Protein AF-A0A7Z2Q1T0-F1 (afdb_monomer)

Foldseek 3Di:
DDDDDPDPPPPPDDDDPQLCVLCVVVCVVFPVVCVVPRVSSLVRCVVCLVVGDPSNNVSNVVVPD

Sequence (65 aa):
MSLAAGSLAQAQSGPTAQEQMACRSDAGKFCAEHIGKPPQMNACLKANKANLSEACRKVVESRGG

pLDDT: mean 87.62, std 16.04, range [49.16, 98.5]

Secondary structure (DSSP, 8-state):
----------------HHHHHHHHHHHHHH-GGGTT-HHHHHHHHHHTTTTS-HHHHHHHHHTT-

Solvent-accessible surface area (backbone atoms only — not comparable to full-atom values): 4050 Å² total; per-residue (Å²): 138,88,78,81,85,77,79,77,77,75,77,78,71,75,80,49,73,67,51,49,56,49,28,45,66,49,38,58,74,77,31,54,93,28,69,97,34,67,73,56,32,51,52,45,50,44,75,40,42,90,78,41,52,72,63,26,34,52,49,41,49,78,71,71,83

Mean predicted aligned error: 7.52 Å

Structure (mmCIF, N/CA/C/O backbone):
data_AF-A0A7Z2Q1T0-F1
#
_entry.id   AF-A0A7Z2Q1T0-F1
#
loop_
_atom_site.group_PDB
_atom_site.id
_atom_site.type_symbol
_atom_site.label_atom_id
_atom_site.label_alt_id
_atom_site.label_comp_id
_atom_site.label_asym_id
_atom_site.label_entity_id
_atom_site.label_seq_id
_atom_site.pdbx_PDB_ins_code
_atom_site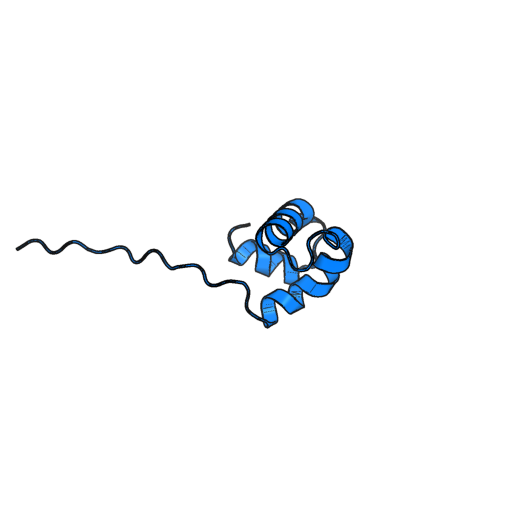.Cartn_x
_atom_site.Cartn_y
_atom_site.Cartn_z
_atom_site.occupancy
_atom_site.B_iso_or_equiv
_atom_site.auth_seq_id
_atom_site.auth_comp_id
_atom_site.auth_asym_id
_atom_site.auth_atom_id
_atom_site.pdbx_PDB_model_num
ATOM 1 N N . MET A 1 1 ? -19.012 -3.837 -47.275 1.00 49.16 1 MET A N 1
ATOM 2 C CA . MET A 1 1 ? -17.695 -3.372 -46.792 1.00 49.16 1 MET A CA 1
ATOM 3 C C . MET A 1 1 ? -17.678 -3.582 -45.288 1.00 49.16 1 MET A C 1
ATOM 5 O O . MET A 1 1 ? -18.365 -2.858 -44.584 1.00 49.16 1 MET A O 1
ATOM 9 N N . SER A 1 2 ? -17.021 -4.642 -44.821 1.00 65.94 2 SER A N 1
ATOM 10 C CA . SER A 1 2 ? -16.984 -5.019 -43.404 1.00 65.94 2 SER A CA 1
ATOM 11 C C . SER A 1 2 ? -15.708 -4.468 -42.780 1.00 65.94 2 SER A C 1
ATOM 13 O O . SER A 1 2 ? -14.620 -4.822 -43.224 1.00 65.94 2 SER A O 1
ATOM 15 N N . LEU A 1 3 ? -15.834 -3.611 -41.767 1.00 53.75 3 LEU A N 1
ATOM 16 C CA . LEU A 1 3 ? -14.713 -3.176 -40.938 1.00 53.75 3 LEU A CA 1
ATOM 17 C C . LEU A 1 3 ? -15.015 -3.580 -39.498 1.00 53.75 3 LEU A C 1
ATOM 19 O O . LEU A 1 3 ? -16.001 -3.151 -38.902 1.00 53.75 3 LEU A O 1
ATOM 23 N N . ALA A 1 4 ? -14.184 -4.496 -39.009 1.00 56.56 4 ALA A N 1
ATOM 24 C CA . ALA A 1 4 ? -14.263 -5.119 -37.704 1.00 56.56 4 ALA A CA 1
ATOM 25 C C . ALA A 1 4 ? -14.114 -4.085 -36.579 1.00 56.56 4 ALA A C 1
ATOM 27 O O . ALA A 1 4 ? -13.206 -3.253 -36.594 1.00 56.56 4 ALA A O 1
ATOM 28 N N . ALA A 1 5 ? -14.990 -4.183 -35.581 1.00 57.19 5 ALA A N 1
ATOM 29 C CA . ALA A 1 5 ? -14.852 -3.492 -34.311 1.00 57.19 5 ALA A CA 1
ATOM 30 C C . ALA A 1 5 ? -13.676 -4.109 -33.538 1.00 57.19 5 ALA A C 1
ATOM 32 O O . ALA A 1 5 ? -13.799 -5.178 -32.943 1.00 57.19 5 ALA A O 1
ATOM 33 N N . GLY A 1 6 ? -12.516 -3.455 -33.582 1.00 52.78 6 GLY A N 1
ATOM 34 C CA . GLY A 1 6 ? -11.388 -3.798 -32.725 1.00 52.78 6 GLY A CA 1
ATOM 35 C C . GLY A 1 6 ? -11.722 -3.447 -31.280 1.00 52.78 6 GLY A C 1
ATOM 36 O O . GLY A 1 6 ? -11.743 -2.274 -30.912 1.00 52.78 6 GLY A O 1
ATOM 37 N N . SER A 1 7 ? -11.994 -4.456 -30.454 1.00 59.50 7 SER A N 1
ATOM 38 C CA . SER A 1 7 ? -12.038 -4.300 -29.003 1.00 59.50 7 SER A CA 1
ATOM 39 C C . SER A 1 7 ? -10.638 -3.915 -28.524 1.00 59.50 7 SER A C 1
ATOM 41 O O . SER A 1 7 ? -9.739 -4.752 -28.469 1.00 59.50 7 SER A O 1
ATOM 43 N N . LEU A 1 8 ? -10.435 -2.633 -28.215 1.00 54.41 8 LEU A N 1
ATOM 44 C CA . LEU A 1 8 ? -9.247 -2.154 -27.518 1.00 54.41 8 LEU A CA 1
ATOM 45 C C . LEU A 1 8 ? -9.209 -2.841 -26.150 1.00 54.41 8 LEU A C 1
ATOM 47 O O . LEU A 1 8 ? -9.895 -2.424 -25.218 1.00 54.41 8 LEU A O 1
ATOM 51 N N . ALA A 1 9 ? -8.426 -3.912 -26.033 1.00 56.06 9 ALA A N 1
ATOM 52 C CA . ALA A 1 9 ? -8.008 -4.430 -24.744 1.00 56.06 9 ALA A CA 1
ATOM 53 C C . ALA A 1 9 ? -7.289 -3.284 -24.022 1.00 56.06 9 ALA A C 1
ATOM 55 O O . ALA A 1 9 ? -6.172 -2.912 -24.380 1.00 56.06 9 ALA A O 1
ATOM 56 N N . GLN A 1 10 ? -7.971 -2.668 -23.057 1.00 51.97 10 GLN A N 1
ATOM 57 C CA . GLN A 1 10 ? -7.402 -1.640 -22.201 1.00 51.97 10 GLN A CA 1
ATOM 58 C C . GLN A 1 10 ? -6.209 -2.277 -21.490 1.00 51.97 10 GLN A C 1
ATOM 60 O O . GLN A 1 10 ? -6.395 -3.088 -20.582 1.00 51.97 10 GLN A O 1
ATOM 65 N N . ALA A 1 11 ? -4.989 -1.956 -21.923 1.00 54.59 11 ALA A N 1
ATOM 66 C CA . ALA A 1 11 ? -3.793 -2.271 -21.163 1.00 54.59 11 ALA A CA 1
ATOM 67 C C . ALA A 1 11 ? -3.969 -1.596 -19.799 1.00 54.59 11 ALA A C 1
ATOM 69 O O . ALA A 1 11 ? -3.894 -0.372 -19.696 1.00 54.59 11 ALA A O 1
ATOM 70 N N . GLN A 1 12 ? -4.316 -2.381 -18.778 1.00 64.06 12 GLN A N 1
ATOM 71 C CA . GLN A 1 12 ? -4.525 -1.885 -17.425 1.00 64.06 12 GLN A CA 1
ATOM 72 C C . GLN A 1 12 ? -3.171 -1.374 -16.935 1.00 64.06 12 GLN A C 1
ATOM 74 O O . GLN A 1 12 ? -2.316 -2.146 -16.500 1.00 64.06 12 GLN A O 1
ATOM 79 N N . SER A 1 13 ? -2.941 -0.070 -17.069 1.00 75.38 13 SER A N 1
ATOM 80 C CA . SER A 1 13 ? -1.786 0.601 -16.490 1.00 75.38 13 SER A CA 1
ATOM 81 C C . SER A 1 13 ? -1.709 0.275 -14.994 1.00 75.38 13 SER A C 1
ATOM 83 O O . SER A 1 13 ? -2.738 0.115 -14.325 1.00 75.38 13 SER A O 1
ATOM 85 N N . GLY A 1 14 ? -0.485 0.144 -14.476 1.00 82.50 14 GLY A N 1
ATOM 86 C CA . GLY A 1 14 ? -0.235 -0.194 -13.073 1.00 82.50 14 GLY A CA 1
ATOM 87 C C . GLY A 1 14 ? -0.898 0.769 -12.070 1.00 82.50 14 GLY A C 1
ATOM 88 O O . GLY A 1 14 ? -1.495 1.776 -12.464 1.00 82.50 14 GLY A O 1
ATOM 89 N N . PRO A 1 15 ? -0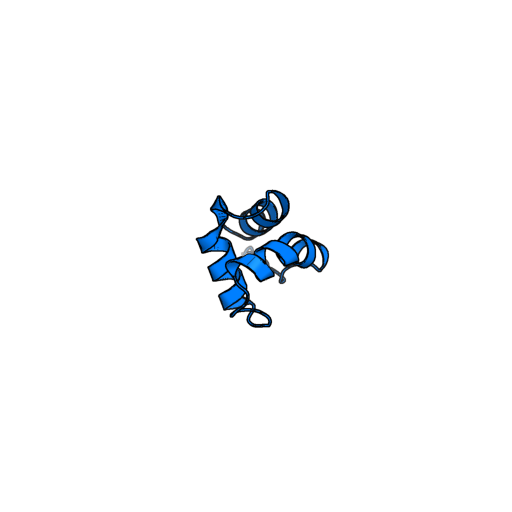.820 0.470 -10.761 1.00 89.12 15 PRO A N 1
ATOM 90 C CA . PRO A 1 15 ? -1.370 1.332 -9.721 1.00 89.12 15 PRO A CA 1
ATOM 91 C C . PRO A 1 15 ? -0.762 2.734 -9.780 1.00 89.12 15 PRO A C 1
ATOM 93 O O . PRO A 1 15 ? 0.458 2.897 -9.827 1.00 89.12 15 PRO A O 1
ATOM 96 N N . THR A 1 16 ? -1.626 3.742 -9.753 1.00 94.06 16 THR A N 1
ATOM 97 C CA . THR A 1 16 ? -1.267 5.151 -9.582 1.00 94.06 16 THR A CA 1
ATOM 98 C C . THR A 1 16 ? -0.546 5.363 -8.251 1.00 94.06 16 THR A C 1
ATOM 100 O O . THR A 1 16 ? -0.656 4.555 -7.326 1.00 94.06 16 THR A O 1
ATOM 103 N N . ALA A 1 17 ? 0.162 6.484 -8.108 1.00 94.31 17 ALA A N 1
ATOM 104 C CA . ALA A 1 17 ? 0.823 6.824 -6.847 1.00 94.31 17 ALA A CA 1
ATOM 105 C C . ALA A 1 17 ? -0.165 6.872 -5.665 1.00 94.31 17 ALA A C 1
ATOM 107 O O . ALA A 1 17 ? 0.158 6.416 -4.571 1.00 94.31 17 ALA A O 1
ATOM 108 N N . GLN A 1 18 ? -1.389 7.359 -5.890 1.00 95.62 18 GLN A N 1
ATOM 109 C CA . GLN A 1 18 ? -2.430 7.399 -4.864 1.00 95.62 18 GLN A CA 1
ATOM 110 C C . GLN A 1 18 ? -2.845 5.992 -4.414 1.00 95.62 18 GLN A C 1
ATOM 112 O O . GLN A 1 18 ? -2.958 5.732 -3.219 1.00 95.62 18 GLN A O 1
ATOM 117 N N . GLU A 1 19 ? -3.023 5.070 -5.357 1.00 95.25 19 GLU A N 1
ATOM 118 C CA . GLU A 1 19 ? -3.354 3.673 -5.061 1.00 95.25 19 GLU A CA 1
ATOM 119 C C . GLU A 1 19 ? -2.218 2.958 -4.323 1.00 95.25 19 GLU A C 1
ATOM 121 O O . GLU A 1 19 ? -2.458 2.242 -3.352 1.00 95.25 19 GLU A O 1
ATOM 126 N N . GLN A 1 20 ? -0.968 3.204 -4.725 1.00 95.06 20 GLN A N 1
ATOM 127 C CA . GLN A 1 20 ? 0.202 2.678 -4.020 1.00 95.06 20 GLN A CA 1
ATOM 128 C C . GLN A 1 20 ? 0.261 3.194 -2.578 1.00 95.06 20 GLN A C 1
ATOM 13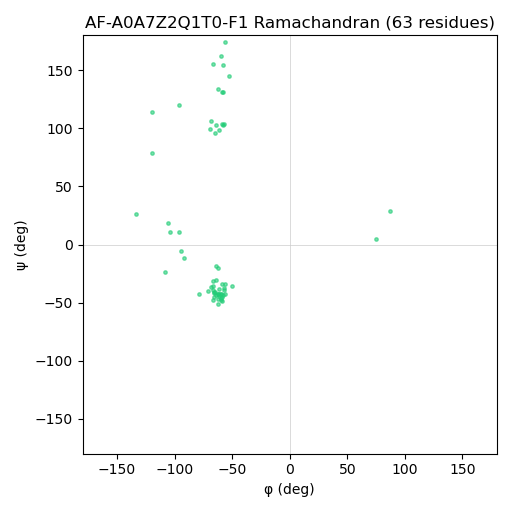0 O O . GLN A 1 20 ? 0.519 2.424 -1.654 1.00 95.06 20 GLN A O 1
ATOM 135 N N . MET A 1 21 ? -0.024 4.481 -2.364 1.00 96.88 21 MET A N 1
ATOM 136 C CA . MET A 1 21 ? -0.048 5.076 -1.029 1.00 96.88 21 MET A CA 1
ATOM 137 C C . MET A 1 21 ? -1.184 4.526 -0.164 1.00 96.88 21 MET A C 1
ATOM 139 O O . MET A 1 21 ? -0.949 4.246 1.010 1.00 96.88 21 MET A O 1
ATOM 143 N N . ALA A 1 22 ? -2.369 4.294 -0.738 1.00 97.88 22 ALA A N 1
ATOM 144 C CA . ALA A 1 22 ? -3.490 3.671 -0.035 1.00 97.88 22 ALA A CA 1
ATOM 145 C C . ALA A 1 22 ? -3.136 2.272 0.494 1.00 97.88 22 ALA A C 1
ATOM 147 O O . ALA A 1 22 ? -3.574 1.895 1.577 1.00 97.88 22 ALA A O 1
ATOM 148 N N . CYS A 1 23 ? -2.300 1.531 -0.237 1.00 97.69 23 CYS A N 1
ATOM 149 C CA . CYS A 1 23 ? -1.851 0.196 0.147 1.00 97.69 23 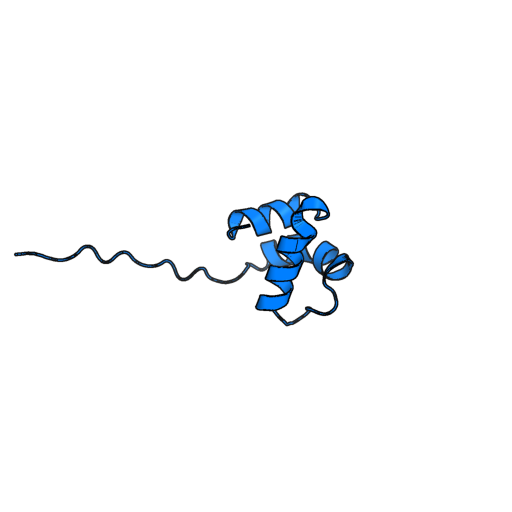CYS A CA 1
ATOM 150 C C . CYS A 1 23 ? -0.521 0.150 0.904 1.00 97.69 23 CYS A C 1
ATOM 152 O O . CYS A 1 23 ? -0.138 -0.920 1.361 1.00 97.69 23 CYS A O 1
ATOM 154 N N . ARG A 1 24 ? 0.199 1.266 1.075 1.00 97.06 24 ARG A N 1
ATOM 155 C CA . ARG A 1 24 ? 1.577 1.257 1.600 1.00 97.06 24 ARG A CA 1
ATOM 156 C C . ARG A 1 24 ? 1.696 0.630 2.992 1.00 97.06 24 ARG A C 1
ATOM 158 O O . ARG A 1 24 ? 2.611 -0.156 3.226 1.00 97.06 24 ARG A O 1
ATOM 165 N N . SER A 1 25 ? 0.793 0.985 3.906 1.00 98.06 25 SER A N 1
ATOM 166 C CA . SER A 1 25 ? 0.803 0.456 5.279 1.00 98.06 25 SER A CA 1
ATOM 167 C C . SER A 1 25 ? 0.494 -1.044 5.297 1.00 98.06 25 SER A C 1
ATOM 169 O O . SER A 1 25 ? 1.238 -1.831 5.880 1.00 98.06 25 SER A O 1
ATOM 171 N N . ASP A 1 26 ? -0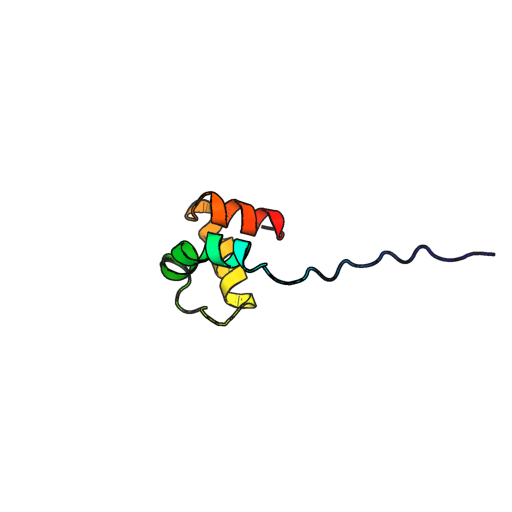.551 -1.454 4.574 1.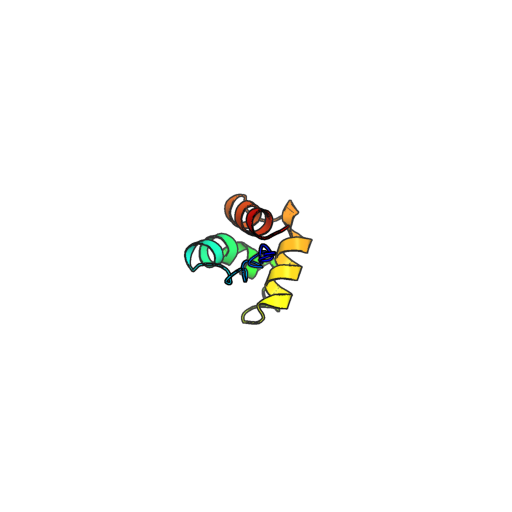00 98.38 26 ASP A N 1
ATOM 172 C CA . ASP A 1 26 ? -0.962 -2.855 4.481 1.00 98.38 26 ASP A CA 1
ATOM 173 C C . ASP A 1 26 ? 0.100 -3.716 3.781 1.00 98.38 26 ASP A C 1
ATOM 175 O O . ASP A 1 26 ? 0.420 -4.808 4.243 1.00 98.38 26 ASP A O 1
ATOM 179 N N . ALA A 1 27 ? 0.717 -3.200 2.717 1.00 97.62 27 ALA A N 1
ATOM 180 C CA . ALA A 1 27 ? 1.829 -3.840 2.027 1.00 97.62 27 ALA A CA 1
ATOM 181 C C . ALA A 1 27 ? 3.026 -4.059 2.963 1.00 97.62 27 ALA A C 1
ATOM 183 O O . ALA A 1 27 ? 3.617 -5.134 2.957 1.00 97.62 27 ALA A O 1
ATOM 184 N N . GLY A 1 28 ? 3.359 -3.074 3.803 1.00 97.94 28 GLY A N 1
ATOM 185 C CA . GLY A 1 28 ? 4.408 -3.218 4.814 1.00 97.94 28 GLY A CA 1
ATOM 186 C C . GLY A 1 28 ? 4.056 -4.227 5.910 1.00 97.94 28 GLY A C 1
ATOM 187 O O . GLY A 1 28 ? 4.932 -4.947 6.377 1.00 97.94 28 GLY A O 1
ATOM 188 N N . LYS A 1 29 ? 2.782 -4.312 6.305 1.00 98.31 29 LYS A N 1
ATOM 189 C CA . LYS A 1 29 ? 2.322 -5.204 7.378 1.00 98.31 29 LYS A CA 1
ATOM 190 C C . LYS A 1 29 ? 2.171 -6.660 6.933 1.00 98.31 29 LYS A C 1
ATOM 192 O O . LYS A 1 29 ? 2.532 -7.559 7.685 1.00 98.31 29 LYS A O 1
ATOM 197 N N . PHE A 1 30 ? 1.613 -6.889 5.747 1.00 98.38 30 PHE A N 1
ATOM 198 C CA . PHE A 1 30 ? 1.223 -8.222 5.276 1.00 98.38 30 PHE A CA 1
ATOM 199 C C . PHE A 1 30 ? 2.126 -8.769 4.165 1.00 98.38 30 PHE A C 1
ATOM 201 O O . PHE A 1 30 ? 2.202 -9.980 3.995 1.00 98.38 30 PHE A O 1
ATOM 208 N N . CYS A 1 31 ? 2.808 -7.902 3.409 1.00 98.19 31 CYS A N 1
ATOM 209 C CA . CYS A 1 31 ? 3.453 -8.258 2.140 1.00 98.19 31 CYS A CA 1
ATOM 210 C C . CYS A 1 31 ? 4.897 -7.732 2.009 1.00 98.19 31 CYS A C 1
ATOM 212 O O . CYS A 1 31 ? 5.376 -7.520 0.893 1.00 98.19 31 CYS A O 1
ATOM 214 N N . ALA A 1 32 ? 5.606 -7.510 3.124 1.00 97.69 32 ALA A N 1
ATOM 215 C CA . ALA A 1 32 ? 6.927 -6.866 3.135 1.00 97.69 32 ALA A CA 1
ATOM 216 C C . ALA A 1 32 ? 7.976 -7.567 2.245 1.00 97.69 32 ALA A C 1
ATOM 218 O O . ALA A 1 32 ? 8.791 -6.902 1.608 1.00 97.69 32 ALA A O 1
ATOM 219 N N . GLU A 1 33 ? 7.922 -8.899 2.128 1.00 97.56 33 GLU A N 1
ATOM 220 C CA . GLU A 1 33 ? 8.817 -9.701 1.272 1.00 97.56 33 GLU A CA 1
ATOM 221 C C . GLU A 1 33 ? 8.687 -9.371 -0.233 1.00 97.56 33 GLU A C 1
ATOM 223 O O . GLU A 1 33 ? 9.574 -9.654 -1.052 1.00 97.56 33 GLU A O 1
ATOM 228 N N . HIS A 1 34 ? 7.566 -8.764 -0.623 1.00 97.50 34 HIS A N 1
ATOM 229 C CA . HIS A 1 34 ? 7.226 -8.475 -2.011 1.00 97.50 34 HIS A CA 1
ATOM 230 C C . HIS A 1 34 ? 7.406 -6.999 -2.387 1.00 97.50 34 HIS A C 1
ATOM 232 O O . HIS A 1 34 ? 6.991 -6.577 -3.469 1.00 97.50 34 HIS A O 1
ATOM 238 N N . ILE A 1 35 ? 8.035 -6.189 -1.531 1.00 93.31 35 ILE A N 1
ATOM 239 C CA . ILE A 1 35 ? 8.385 -4.804 -1.872 1.00 93.31 35 ILE A CA 1
ATOM 240 C C . ILE A 1 35 ? 9.302 -4.798 -3.106 1.00 93.31 35 ILE A C 1
ATOM 242 O O . ILE A 1 35 ? 10.264 -5.558 -3.193 1.00 93.31 35 ILE A O 1
ATOM 246 N N . GLY A 1 36 ? 8.971 -3.959 -4.093 1.00 92.06 36 GLY A N 1
ATOM 247 C CA . GLY A 1 36 ? 9.680 -3.901 -5.377 1.00 92.06 36 GLY A CA 1
ATOM 248 C C . GLY A 1 36 ? 9.367 -5.058 -6.334 1.00 92.06 36 GLY A C 1
ATOM 249 O O . GLY A 1 36 ? 9.955 -5.129 -7.409 1.00 92.06 36 GLY A O 1
ATOM 250 N N . LYS A 1 37 ? 8.427 -5.943 -5.979 1.00 95.44 37 LYS A N 1
ATOM 251 C CA . LYS A 1 37 ? 8.000 -7.100 -6.775 1.00 95.44 37 LYS A CA 1
ATOM 252 C C . LYS A 1 37 ? 6.501 -6.981 -7.109 1.00 95.44 37 LYS A C 1
ATOM 254 O O . LYS A 1 37 ? 5.675 -7.599 -6.436 1.00 95.44 37 LYS A O 1
ATOM 259 N N . PRO A 1 38 ? 6.105 -6.159 -8.106 1.00 91.62 38 PRO A N 1
ATOM 260 C CA . PRO A 1 38 ? 4.701 -5.798 -8.319 1.00 91.62 38 PRO A CA 1
ATOM 261 C C . PRO A 1 38 ? 3.740 -6.985 -8.516 1.00 91.62 38 PRO A C 1
ATOM 263 O O . PRO A 1 38 ? 2.670 -6.963 -7.905 1.00 91.62 38 PRO A O 1
ATOM 266 N N . PRO A 1 39 ? 4.077 -8.042 -9.288 1.00 92.94 39 PRO A N 1
ATOM 267 C CA . PRO A 1 39 ? 3.1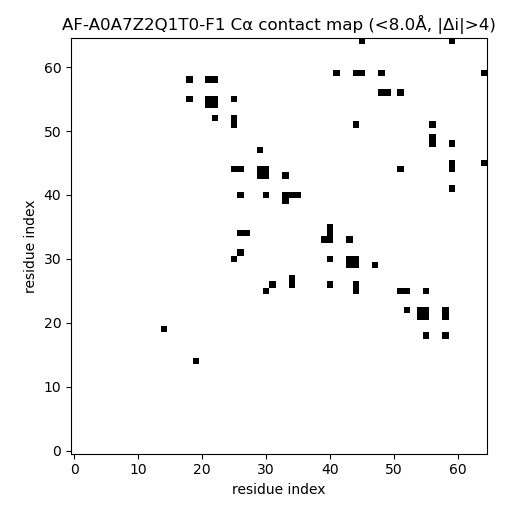90 -9.199 -9.431 1.00 92.9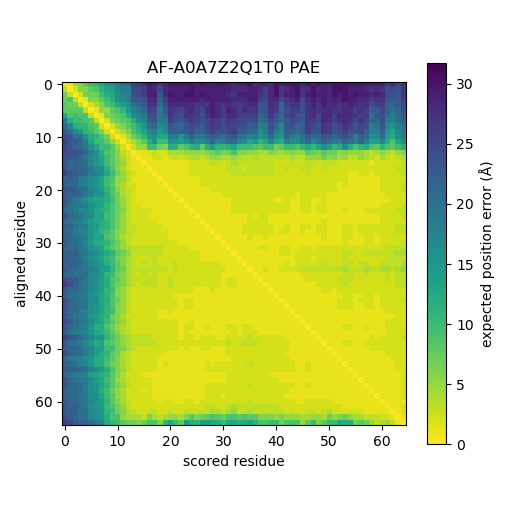4 39 PRO A CA 1
ATOM 268 C C . PRO A 1 39 ? 2.928 -9.914 -8.098 1.00 92.94 39 PRO A C 1
ATOM 270 O O . PRO A 1 39 ? 1.783 -10.230 -7.779 1.00 92.94 39 PRO A O 1
ATOM 273 N N . GLN A 1 40 ? 3.977 -10.120 -7.299 1.00 96.50 40 GLN A N 1
ATOM 274 C CA . GLN A 1 40 ? 3.903 -10.797 -6.003 1.00 96.50 40 GLN A CA 1
ATOM 275 C C . GLN A 1 40 ? 3.192 -9.929 -4.959 1.00 96.50 40 GLN A C 1
ATOM 277 O O . GLN A 1 40 ? 2.365 -10.431 -4.202 1.00 96.50 40 GLN A O 1
ATOM 282 N N . MET A 1 41 ? 3.452 -8.618 -4.961 1.00 96.31 41 MET A N 1
ATOM 283 C CA . MET A 1 41 ? 2.764 -7.660 -4.097 1.00 96.31 41 MET A CA 1
ATOM 284 C C . MET A 1 41 ? 1.258 -7.682 -4.359 1.00 96.31 41 MET A C 1
ATOM 286 O O . MET A 1 41 ? 0.474 -7.834 -3.426 1.00 96.31 41 MET A O 1
ATOM 290 N N . ASN A 1 42 ? 0.850 -7.609 -5.629 1.00 94.31 42 ASN A N 1
ATOM 291 C CA . ASN A 1 42 ? -0.561 -7.672 -5.996 1.00 94.31 42 ASN A CA 1
ATOM 292 C C . ASN A 1 42 ? -1.197 -8.993 -5.547 1.00 94.31 42 ASN A C 1
ATOM 294 O O . ASN A 1 42 ? -2.248 -8.969 -4.920 1.00 94.31 42 ASN A O 1
ATOM 298 N N . ALA A 1 43 ? -0.558 -10.138 -5.806 1.00 96.19 43 ALA A N 1
ATOM 299 C CA . ALA A 1 43 ? -1.075 -11.435 -5.367 1.00 96.19 43 ALA A CA 1
ATOM 300 C C . ALA A 1 43 ? -1.230 -11.522 -3.835 1.00 96.19 43 ALA A C 1
ATOM 302 O O . ALA A 1 43 ? -2.256 -11.989 -3.343 1.00 96.19 43 ALA A O 1
ATOM 303 N N . CYS A 1 44 ? -0.252 -11.020 -3.078 1.00 98.19 44 CYS A N 1
ATOM 304 C CA . CYS A 1 44 ? -0.305 -11.008 -1.619 1.00 98.19 44 CYS A CA 1
ATOM 305 C C . CYS A 1 44 ? -1.411 -10.097 -1.069 1.00 98.19 44 CYS A C 1
ATOM 307 O O . CYS A 1 44 ? -2.131 -10.498 -0.151 1.00 98.19 44 CYS A O 1
ATOM 309 N N . LEU A 1 45 ? -1.595 -8.904 -1.645 1.00 97.44 45 LEU A N 1
ATOM 310 C CA . LEU A 1 45 ? -2.681 -7.997 -1.262 1.00 97.44 45 LEU A CA 1
ATOM 311 C C . LEU A 1 45 ? -4.053 -8.633 -1.529 1.00 97.44 45 LEU A C 1
ATOM 313 O O . LEU A 1 45 ? -4.920 -8.587 -0.659 1.00 97.44 45 LEU A O 1
ATOM 317 N N . LYS A 1 46 ? -4.229 -9.305 -2.675 1.00 96.75 46 LYS A N 1
ATOM 318 C CA . LYS A 1 46 ? -5.453 -10.061 -3.000 1.00 96.75 46 LYS A CA 1
ATOM 319 C C . LYS A 1 46 ? -5.723 -11.177 -1.986 1.00 96.75 46 LYS A C 1
ATOM 321 O O . LYS A 1 46 ? -6.829 -11.289 -1.463 1.00 96.75 46 LYS A O 1
ATOM 326 N N . ALA A 1 47 ? -4.700 -11.956 -1.632 1.00 97.56 47 ALA A N 1
ATOM 327 C CA . ALA A 1 47 ? -4.821 -13.024 -0.636 1.00 97.56 47 ALA A CA 1
ATOM 328 C C . ALA A 1 47 ? -5.162 -12.499 0.772 1.00 97.56 47 ALA A C 1
ATOM 330 O O . ALA A 1 47 ? -5.860 -13.164 1.533 1.00 97.56 47 ALA A O 1
ATOM 331 N N . ASN A 1 48 ? -4.717 -11.285 1.110 1.00 97.88 48 ASN A N 1
ATOM 332 C CA . ASN A 1 48 ? -4.969 -10.648 2.403 1.00 97.88 48 ASN A CA 1
ATOM 333 C C . ASN A 1 48 ? -6.166 -9.693 2.399 1.00 97.88 48 ASN A C 1
ATOM 335 O O . ASN A 1 48 ? -6.364 -8.977 3.379 1.00 97.88 48 ASN A O 1
ATOM 339 N N . LYS A 1 49 ? -6.987 -9.679 1.343 1.00 97.12 49 LYS A N 1
ATOM 340 C CA . LYS A 1 49 ? -8.042 -8.679 1.114 1.00 97.12 49 LYS A CA 1
ATOM 341 C C . LYS A 1 49 ? -8.971 -8.443 2.312 1.00 97.12 49 LYS A C 1
ATOM 343 O O . LYS A 1 49 ? -9.379 -7.307 2.552 1.00 97.12 49 LYS A O 1
ATOM 348 N N . ALA A 1 50 ? -9.295 -9.479 3.087 1.00 97.00 50 ALA A N 1
ATOM 349 C CA . ALA A 1 50 ? -10.118 -9.356 4.295 1.00 97.00 50 ALA A CA 1
ATOM 350 C C . ALA A 1 50 ? -9.430 -8.551 5.419 1.00 97.00 50 ALA A C 1
ATOM 352 O O . ALA A 1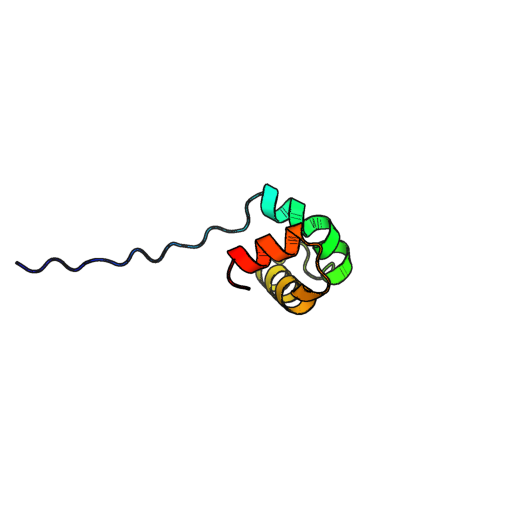 50 ? -10.097 -7.827 6.155 1.00 97.00 50 ALA A O 1
ATOM 353 N N . ASN A 1 51 ? -8.101 -8.609 5.498 1.00 97.81 51 ASN A N 1
ATOM 354 C CA . ASN A 1 51 ? -7.283 -7.973 6.532 1.00 97.81 51 ASN A CA 1
ATOM 355 C C . ASN A 1 51 ? -6.811 -6.558 6.162 1.00 97.81 51 ASN A C 1
ATOM 357 O O . ASN A 1 51 ? -6.293 -5.847 7.023 1.00 97.81 51 ASN A O 1
ATOM 361 N N . LEU A 1 52 ? -6.966 -6.153 4.897 1.00 98.31 52 LEU A N 1
ATOM 362 C CA . LEU A 1 52 ? -6.559 -4.830 4.425 1.00 98.31 52 LEU A CA 1
ATOM 363 C C . LEU A 1 52 ? -7.404 -3.715 5.053 1.00 98.31 52 LEU A C 1
ATOM 365 O O . LEU A 1 52 ? -8.578 -3.904 5.401 1.00 98.31 52 LEU A O 1
ATOM 369 N N . SER A 1 53 ? -6.827 -2.515 5.107 1.00 98.50 53 SER A N 1
ATOM 370 C CA . SER A 1 53 ? -7.590 -1.288 5.316 1.00 98.50 53 SER A CA 1
ATOM 371 C C . SER A 1 53 ? -8.655 -1.115 4.228 1.00 98.50 53 SER A C 1
ATOM 373 O O . SER A 1 53 ? -8.523 -1.611 3.107 1.00 98.50 53 SER A O 1
ATOM 375 N N . GLU A 1 54 ? -9.726 -0.381 4.534 1.00 98.25 54 GLU A N 1
ATOM 376 C CA . GLU A 1 54 ? -10.790 -0.113 3.559 1.00 98.25 54 GLU A CA 1
ATOM 377 C C . GLU A 1 54 ? -10.256 0.563 2.286 1.00 98.25 54 GLU A C 1
ATOM 379 O O . GLU A 1 54 ? -10.662 0.206 1.181 1.00 98.25 54 GLU A O 1
ATOM 384 N N . ALA A 1 55 ? -9.305 1.489 2.434 1.00 97.75 55 ALA A N 1
ATOM 385 C CA . ALA A 1 55 ? -8.692 2.189 1.314 1.00 97.75 55 ALA A CA 1
ATOM 386 C C . ALA A 1 55 ? -7.951 1.226 0.376 1.00 97.75 55 ALA A C 1
ATOM 388 O O . ALA A 1 55 ? -8.217 1.227 -0.824 1.00 97.75 55 ALA A O 1
ATOM 389 N N . CYS A 1 56 ? -7.072 0.367 0.903 1.00 98.31 56 CYS A N 1
ATOM 390 C CA . CYS A 1 56 ? -6.348 -0.587 0.064 1.00 98.31 56 CYS A CA 1
ATOM 391 C C . CYS A 1 56 ? -7.271 -1.663 -0.523 1.00 98.31 56 CYS A C 1
ATOM 393 O O . CYS A 1 56 ? -7.129 -2.033 -1.688 1.00 98.31 56 CYS A O 1
ATOM 395 N N . ARG A 1 57 ? -8.275 -2.121 0.235 1.00 98.00 57 ARG A N 1
ATOM 396 C CA . ARG A 1 57 ? -9.263 -3.093 -0.254 1.00 98.00 57 ARG A CA 1
ATOM 397 C C . ARG A 1 57 ? -9.996 -2.584 -1.497 1.00 98.00 57 ARG A C 1
ATOM 399 O O . ARG A 1 57 ? -10.100 -3.326 -2.470 1.00 98.00 57 ARG A O 1
ATOM 406 N N . LYS A 1 58 ? -10.412 -1.310 -1.499 1.00 97.38 58 LYS A N 1
ATOM 407 C CA . LYS A 1 58 ? -11.052 -0.661 -2.658 1.00 97.38 58 LYS A CA 1
ATOM 408 C C . LYS A 1 58 ? -10.137 -0.613 -3.884 1.00 97.38 58 LYS A C 1
ATOM 410 O O . LYS A 1 58 ? -10.610 -0.817 -4.996 1.00 97.38 58 LYS A O 1
ATOM 415 N N . VAL A 1 59 ? -8.837 -0.377 -3.689 1.00 96.12 59 VAL A N 1
ATOM 416 C CA . VAL A 1 59 ? -7.835 -0.402 -4.775 1.00 96.12 59 VAL A CA 1
ATOM 417 C C . VAL A 1 59 ? -7.685 -1.803 -5.359 1.00 96.12 59 VAL A C 1
ATOM 419 O O . VAL A 1 59 ? -7.641 -1.980 -6.573 1.00 96.12 59 VAL A O 1
ATOM 422 N N . VAL A 1 60 ? -7.598 -2.816 -4.499 1.00 95.38 60 VAL A N 1
ATOM 423 C CA . VAL A 1 60 ? -7.494 -4.211 -4.934 1.00 95.38 60 VAL A CA 1
ATOM 424 C C . VAL A 1 60 ? -8.753 -4.620 -5.712 1.00 95.38 60 VAL A C 1
ATOM 426 O O . VAL A 1 60 ? -8.655 -5.212 -6.785 1.00 95.38 60 VAL A O 1
ATOM 429 N N . GLU A 1 61 ? -9.934 -4.225 -5.234 1.00 94.69 61 GLU A N 1
ATOM 430 C CA . GLU A 1 61 ? -11.225 -4.463 -5.889 1.00 94.69 61 GLU A CA 1
ATOM 431 C C . GLU A 1 61 ? -11.351 -3.790 -7.252 1.00 94.69 61 GLU A C 1
ATOM 433 O O . GLU A 1 61 ? -11.732 -4.452 -8.219 1.00 94.69 61 GLU A O 1
ATOM 438 N N . SER A 1 62 ? -10.985 -2.509 -7.359 1.00 92.25 62 SER A N 1
ATOM 439 C CA . SER A 1 62 ? -11.041 -1.774 -8.629 1.00 92.25 62 SER A CA 1
ATOM 440 C C . SER A 1 62 ? -10.093 -2.347 -9.687 1.00 92.25 62 SER A C 1
ATOM 442 O O . SER A 1 62 ? -10.283 -2.109 -10.878 1.00 92.25 62 SER A O 1
ATOM 444 N N . ARG A 1 63 ? -9.097 -3.135 -9.263 1.00 89.19 63 ARG A N 1
ATOM 445 C CA . ARG A 1 63 ? -8.075 -3.763 -10.111 1.00 89.19 63 ARG A CA 1
ATOM 446 C C . ARG A 1 63 ? -8.274 -5.266 -10.311 1.00 89.19 63 ARG A C 1
ATOM 448 O O . ARG A 1 63 ? -7.347 -5.965 -10.721 1.00 89.19 63 ARG A O 1
ATOM 455 N N . GLY A 1 64 ? -9.477 -5.772 -10.051 1.00 83.50 64 GLY A N 1
ATOM 456 C CA . GLY A 1 64 ? -9.830 -7.161 -10.344 1.00 83.50 64 GLY A CA 1
ATOM 457 C C . GLY A 1 64 ? -9.496 -8.150 -9.230 1.00 83.50 64 GLY A C 1
ATOM 458 O O . GLY A 1 64 ? -9.240 -9.314 -9.531 1.00 83.50 64 GLY A O 1
ATOM 459 N N . GLY A 1 65 ? -9.496 -7.689 -7.975 1.00 62.56 65 GLY A N 1
ATOM 460 C CA . GLY A 1 65 ? -9.867 -8.503 -6.810 1.00 62.56 65 GLY A CA 1
ATOM 461 C C . GLY A 1 65 ? -8.773 -9.341 -6.189 1.00 62.56 65 GLY A C 1
ATOM 462 O O . GLY A 1 65 ? -8.127 -10.119 -6.923 1.00 62.56 65 GLY A O 1
#

Radius of gyration: 15.28 Å; Cα contacts (8 Å, |Δi|>4): 41; chains: 1; bounding box: 27×20×54 Å